Protein AF-A0A4D6X5J0-F1 (afdb_monomer)

Organism: Pseudomonas putida (NCBI:txid303)

Radius of gyration: 21.25 Å; Cα contacts (8 Å, |Δi|>4): 198; chains: 1; bounding box: 34×84×31 Å

Solvent-accessible surface area (backbone atoms only — not comparable to full-atom values): 6506 Å² total; per-residue (Å²): 141,86,83,86,89,81,90,76,89,78,90,64,80,75,78,66,84,64,75,58,52,40,70,65,69,78,43,74,50,77,43,80,46,73,48,82,45,72,58,97,87,40,82,43,79,42,50,22,32,36,37,41,36,32,37,94,92,44,51,29,37,32,70,42,68,78,48,76,93,72,59,72,89,49,53,39,60,29,94,36,48,49,88,41,91,76,33,32,35,25,33,28,50,76,66,98,50,68,49,59,29,33,64,62,128

Mean predicted aligned error: 11.48 Å

Sequence (105 aa):
MRYLAGFTLAALISNGAFAATCPDVEEITQKAGTVHETEGGTDIILEGYHYEAKNADGEWTGFTPDAEEVDLAAFKPAKSSPDATPPICRYEDGGDGGISLSLKP

Nearest PDB structures (foldseek):
  7zw0-assembly1_sj  TM=4.959E-01  e=4.506E+00  Saccharomyces cerevisiae W303
  2z13-assembly1_A  TM=2.775E-01  e=8.096E+00  Homo sapiens
  8i7r-assembly1_G6  TM=3.395E-01  e=8.539E+00  Mus musculus

pLDDT: mean 75.87, std 16.66, range [37.69, 93.69]

Secondary structure (DSSP, 8-state):
--------------------PPPPPSEEEEEEEEEEEEETTEEEEEEEEEEEEEETTEEEEEEEETPPP--GGG-EE-S-BTTSSS-EEEEE-SSS-EEEEEE--

Foldseek 3Di:
DDDDDDDDDDPPPVPVPPAPFPADFPDKDKDWDWDWDQDPNDIDIFTFIKMWTQDPVGIKIFTDGPYDDADPVQWDTDRAQQVDVQGWTWIDRNDPDITIITHDD

Structure (mmCIF, N/CA/C/O backbone):
data_AF-A0A4D6X5J0-F1
#
_entry.id   AF-A0A4D6X5J0-F1
#
loop_
_atom_site.group_PDB
_atom_site.id
_atom_site.type_symbol
_atom_site.label_atom_id
_atom_site.label_alt_id
_atom_site.label_comp_id
_atom_site.label_asym_id
_atom_site.label_entity_id
_atom_site.label_seq_id
_atom_site.pdbx_PDB_ins_code
_atom_site.Cartn_x
_atom_site.Cartn_y
_atom_site.Cartn_z
_atom_site.occupancy
_atom_site.B_iso_or_equiv
_atom_site.auth_seq_id
_atom_site.auth_comp_id
_atom_site.auth_asym_id
_atom_site.auth_atom_id
_atom_site.pdbx_PDB_model_num
ATOM 1 N N . MET A 1 1 ? 21.228 -64.443 12.526 1.00 43.50 1 MET A N 1
ATOM 2 C CA . MET A 1 1 ? 21.773 -63.940 11.245 1.00 43.50 1 MET A CA 1
ATOM 3 C C . MET A 1 1 ? 20.631 -63.719 10.273 1.00 43.50 1 MET A C 1
ATOM 5 O O . MET A 1 1 ? 19.751 -64.571 10.253 1.00 43.50 1 MET A O 1
ATOM 9 N N . ARG A 1 2 ? 20.755 -62.661 9.454 1.00 41.66 2 ARG A N 1
ATOM 10 C CA . ARG A 1 2 ? 20.069 -62.345 8.181 1.00 41.66 2 ARG A CA 1
ATOM 11 C C . ARG A 1 2 ? 19.335 -60.990 8.172 1.00 41.66 2 ARG A C 1
ATOM 13 O O . ARG A 1 2 ? 18.172 -60.907 8.525 1.00 41.66 2 ARG A O 1
ATOM 20 N N . TYR A 1 3 ? 20.120 -60.007 7.713 1.00 41.16 3 TYR A N 1
ATOM 21 C CA . TYR A 1 3 ? 19.834 -58.874 6.814 1.00 41.16 3 TYR A CA 1
ATOM 22 C C . TYR A 1 3 ? 18.871 -57.767 7.287 1.00 41.16 3 TYR A C 1
ATOM 24 O O . TYR A 1 3 ? 17.726 -58.036 7.604 1.00 41.16 3 TYR A O 1
ATOM 32 N N . LEU A 1 4 ? 19.343 -56.536 7.528 1.00 48.25 4 LEU A N 1
ATOM 33 C CA . LEU A 1 4 ? 19.838 -55.476 6.614 1.00 48.25 4 LEU A CA 1
ATOM 34 C C . LEU A 1 4 ? 18.719 -54.598 6.029 1.00 48.25 4 LEU A C 1
ATOM 36 O O . LEU A 1 4 ? 17.831 -55.091 5.348 1.00 48.25 4 LEU A O 1
ATOM 40 N N . ALA A 1 5 ? 18.956 -53.292 6.190 1.00 46.97 5 ALA A N 1
ATOM 41 C CA . ALA A 1 5 ? 18.540 -52.173 5.346 1.00 46.97 5 ALA A CA 1
ATOM 42 C C . ALA A 1 5 ? 17.125 -51.600 5.535 1.00 46.97 5 ALA A C 1
ATOM 44 O O . ALA A 1 5 ? 16.118 -52.266 5.340 1.00 46.97 5 ALA A O 1
ATOM 45 N N . GLY A 1 6 ? 17.089 -50.29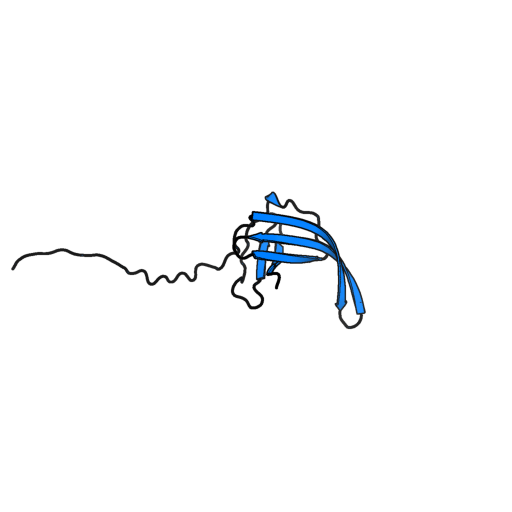7 5.829 1.00 47.34 6 GLY A N 1
ATOM 46 C CA . GLY A 1 6 ? 15.877 -49.488 5.761 1.00 47.34 6 GLY A CA 1
ATOM 47 C C . GLY A 1 6 ? 15.991 -48.122 6.434 1.00 47.34 6 GLY A C 1
ATOM 48 O O . GLY A 1 6 ? 15.184 -47.806 7.297 1.00 47.34 6 GLY A O 1
ATOM 49 N N . PHE A 1 7 ? 17.005 -47.326 6.081 1.00 55.62 7 PHE A N 1
ATOM 50 C CA . PHE A 1 7 ? 16.991 -45.877 6.320 1.00 55.62 7 PHE A CA 1
ATOM 51 C C . PHE A 1 7 ? 15.835 -45.248 5.529 1.00 55.62 7 PHE A C 1
ATOM 53 O O . PHE A 1 7 ? 15.828 -45.402 4.316 1.00 55.62 7 PHE A O 1
ATOM 60 N N . THR A 1 8 ? 14.959 -44.488 6.187 1.00 53.19 8 THR A N 1
ATOM 61 C CA . THR A 1 8 ? 14.282 -43.279 5.660 1.00 53.19 8 THR A CA 1
ATOM 62 C C . THR A 1 8 ? 13.658 -42.581 6.871 1.00 53.19 8 THR A C 1
ATOM 64 O O . THR A 1 8 ? 12.695 -43.069 7.447 1.00 53.19 8 THR A O 1
ATOM 67 N N . LEU A 1 9 ? 14.325 -41.601 7.479 1.00 48.53 9 LEU A N 1
ATOM 68 C CA . LEU A 1 9 ? 14.281 -40.193 7.079 1.00 48.53 9 LEU A CA 1
ATOM 69 C C . LEU A 1 9 ? 12.846 -39.693 6.842 1.00 48.53 9 LEU A C 1
ATOM 71 O O . LEU A 1 9 ? 12.349 -39.697 5.724 1.00 48.53 9 LEU A O 1
ATOM 75 N N . ALA A 1 10 ? 12.226 -39.201 7.909 1.00 45.56 10 ALA A N 1
ATOM 76 C CA . ALA A 1 10 ? 11.268 -38.105 7.828 1.00 45.56 10 ALA A CA 1
ATOM 77 C C . ALA A 1 10 ? 11.489 -37.187 9.037 1.00 45.56 10 ALA A C 1
ATOM 79 O O . ALA A 1 10 ? 10.603 -36.928 9.843 1.00 45.56 10 ALA A O 1
ATOM 80 N N . ALA A 1 11 ? 12.729 -36.706 9.167 1.00 49.75 11 ALA A N 1
ATOM 81 C CA . ALA A 1 11 ? 12.988 -35.448 9.844 1.00 49.75 11 ALA A CA 1
ATOM 82 C C . ALA A 1 11 ? 12.466 -34.327 8.937 1.00 49.75 11 ALA A C 1
ATOM 84 O O . ALA A 1 11 ? 13.220 -33.695 8.210 1.00 49.75 11 ALA A O 1
ATOM 85 N N . LEU A 1 12 ? 11.155 -34.126 8.950 1.00 42.69 12 LEU A N 1
ATOM 86 C CA . LEU A 1 12 ? 10.544 -32.856 8.596 1.00 42.69 12 LEU A CA 1
ATOM 87 C C . LEU A 1 12 ? 9.592 -32.527 9.737 1.00 42.69 12 LEU A C 1
ATOM 89 O O . LEU A 1 12 ? 8.375 -32.504 9.598 1.00 42.69 12 LEU A O 1
ATOM 93 N N . ILE A 1 13 ? 10.195 -32.247 10.897 1.00 48.19 13 ILE A N 1
ATOM 94 C CA . ILE A 1 13 ? 9.702 -31.134 11.697 1.00 48.19 13 ILE A CA 1
ATOM 95 C C . ILE A 1 13 ? 9.780 -29.970 10.717 1.00 48.19 13 ILE A C 1
ATOM 97 O O . ILE A 1 13 ? 10.860 -29.435 10.464 1.00 48.19 13 ILE A O 1
ATOM 101 N N . SER A 1 14 ? 8.663 -29.683 10.055 1.00 42.38 14 SER A N 1
ATOM 102 C CA . SER A 1 14 ? 8.470 -28.455 9.317 1.00 42.38 14 SER A CA 1
ATOM 103 C C . SER A 1 14 ? 8.516 -27.343 10.356 1.00 42.38 14 SER A C 1
ATOM 105 O O . SER A 1 14 ? 7.496 -26.800 10.767 1.00 42.38 14 SER A O 1
ATOM 107 N N . ASN A 1 15 ? 9.732 -26.993 10.771 1.00 40.59 15 ASN A N 1
ATOM 108 C CA . ASN A 1 15 ? 10.093 -25.661 11.215 1.00 40.59 15 ASN A CA 1
ATOM 109 C C . ASN A 1 15 ? 9.971 -24.738 9.999 1.00 40.59 15 ASN A C 1
ATOM 111 O O . ASN A 1 15 ? 10.929 -24.108 9.569 1.00 40.59 15 ASN A O 1
ATOM 115 N N . GLY A 1 16 ? 8.771 -24.696 9.425 1.00 37.69 16 GLY A N 1
ATOM 116 C CA . GLY A 1 16 ? 8.357 -23.735 8.434 1.00 37.69 16 GLY A CA 1
ATOM 117 C C . GLY A 1 16 ? 7.896 -22.465 9.123 1.00 37.69 16 GLY A C 1
ATOM 118 O O . GLY A 1 16 ? 6.883 -21.907 8.743 1.00 37.69 16 GLY A O 1
ATOM 119 N N . ALA A 1 17 ? 8.656 -21.994 10.112 1.00 44.94 17 ALA A N 1
ATOM 120 C CA . ALA A 1 17 ? 8.764 -20.565 10.354 1.00 44.94 17 ALA A CA 1
ATOM 121 C C . ALA A 1 17 ? 9.653 -19.984 9.237 1.00 44.94 17 ALA A C 1
ATOM 123 O O . ALA A 1 17 ? 10.731 -19.450 9.486 1.00 44.94 17 ALA A O 1
ATOM 124 N N . PHE A 1 18 ? 9.248 -20.186 7.981 1.00 41.62 18 PHE A N 1
ATOM 125 C CA . PHE A 1 18 ? 9.796 -19.454 6.855 1.00 41.62 18 PHE A CA 1
ATOM 126 C C . PHE A 1 18 ? 8.953 -18.196 6.768 1.00 41.62 18 PHE A C 1
ATOM 128 O O . PHE A 1 18 ? 7.754 -18.281 6.539 1.00 41.62 18 PHE A O 1
ATOM 135 N N . ALA A 1 19 ? 9.610 -17.086 7.106 1.00 41.56 19 ALA A N 1
ATOM 136 C CA . ALA A 1 19 ? 9.188 -15.701 6.973 1.00 41.56 19 ALA A CA 1
ATOM 137 C C . ALA A 1 19 ? 7.848 -15.535 6.257 1.00 41.56 19 ALA A C 1
ATOM 139 O O . ALA A 1 19 ? 7.757 -15.812 5.065 1.00 41.56 19 ALA A O 1
ATOM 140 N N . ALA A 1 20 ? 6.839 -15.055 6.977 1.00 53.03 20 ALA A N 1
ATOM 141 C CA . ALA A 1 20 ? 5.595 -14.620 6.377 1.00 53.03 20 ALA A CA 1
ATOM 142 C C . ALA A 1 20 ? 5.887 -13.346 5.551 1.00 53.03 20 ALA A C 1
ATOM 144 O O . ALA A 1 20 ? 5.770 -12.205 5.996 1.00 53.03 20 ALA A O 1
ATOM 145 N N . THR A 1 21 ? 6.458 -13.562 4.371 1.00 63.81 21 THR A N 1
ATOM 146 C CA . THR A 1 21 ? 6.632 -12.580 3.311 1.00 63.81 21 THR A CA 1
ATOM 147 C C . THR A 1 21 ? 5.272 -12.380 2.676 1.00 63.81 21 THR A C 1
ATOM 149 O O . THR A 1 21 ? 4.562 -13.359 2.448 1.00 63.81 21 THR A O 1
ATOM 152 N N . CYS A 1 22 ? 4.904 -11.134 2.405 1.00 72.94 22 CYS A N 1
ATOM 153 C CA . CYS A 1 22 ? 3.671 -10.846 1.685 1.00 72.94 22 CYS A CA 1
ATOM 154 C C . CYS A 1 22 ? 3.581 -11.643 0.389 1.00 72.94 22 CYS A C 1
ATOM 156 O O . CYS A 1 22 ? 4.614 -11.834 -0.263 1.00 72.94 22 CYS A O 1
ATOM 158 N N . PRO A 1 23 ? 2.378 -12.094 0.003 1.00 75.75 23 PRO A N 1
ATOM 159 C CA . PRO A 1 23 ? 2.207 -12.648 -1.323 1.00 75.75 23 PRO A CA 1
ATOM 160 C C . P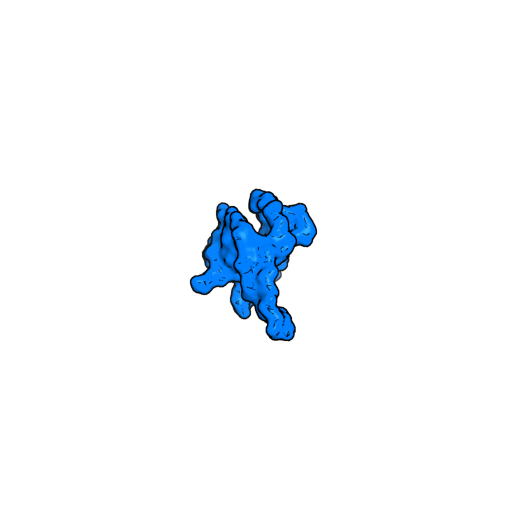RO A 1 23 ? 2.531 -11.577 -2.363 1.00 75.75 23 PRO A C 1
ATOM 162 O O . PRO A 1 23 ? 2.344 -10.381 -2.119 1.00 75.75 23 PRO A O 1
ATOM 165 N N . ASP A 1 24 ? 2.997 -12.017 -3.529 1.00 81.38 24 ASP A N 1
ATOM 166 C CA . ASP A 1 24 ? 3.117 -11.137 -4.684 1.00 81.38 24 ASP A CA 1
ATOM 167 C C . ASP A 1 24 ? 1.761 -10.487 -4.988 1.00 81.38 24 ASP A C 1
ATOM 169 O O . ASP A 1 24 ? 0.698 -11.102 -4.834 1.00 81.38 24 ASP A O 1
ATOM 173 N N . VAL A 1 25 ? 1.799 -9.226 -5.409 1.00 82.00 25 VAL A N 1
ATOM 174 C CA . VAL A 1 25 ? 0.597 -8.520 -5.849 1.00 82.00 25 VAL A CA 1
ATOM 175 C C . VAL A 1 25 ? 0.172 -9.048 -7.216 1.00 82.00 25 VAL A C 1
ATOM 177 O O . VAL A 1 25 ? 0.981 -9.159 -8.135 1.00 82.00 25 VAL A O 1
ATOM 180 N N . GLU A 1 26 ? -1.107 -9.379 -7.356 1.00 86.44 26 GLU A N 1
ATOM 181 C CA . GLU A 1 26 ? -1.718 -9.680 -8.655 1.00 86.44 26 GLU A CA 1
ATOM 182 C C . GLU A 1 26 ? -2.016 -8.383 -9.413 1.00 86.44 26 GLU A C 1
ATOM 184 O O . GLU A 1 26 ? -1.857 -8.299 -10.629 1.00 86.44 26 GLU A O 1
ATOM 189 N N . GLU A 1 27 ? -2.441 -7.366 -8.666 1.00 87.50 27 GLU A N 1
ATOM 190 C CA . GLU A 1 27 ? -2.771 -6.038 -9.155 1.00 87.50 27 GLU A CA 1
ATOM 191 C C . GLU A 1 27 ? -2.422 -5.021 -8.072 1.00 87.50 27 GLU A C 1
ATOM 193 O O . GLU A 1 27 ? -2.637 -5.263 -6.881 1.00 87.50 27 GLU A O 1
ATOM 198 N N . ILE A 1 28 ? -1.892 -3.876 -8.482 1.00 88.50 28 ILE A N 1
ATOM 199 C CA . ILE A 1 28 ? -1.681 -2.738 -7.601 1.00 88.50 28 ILE A CA 1
ATOM 200 C C . ILE A 1 28 ? -1.988 -1.452 -8.359 1.00 88.50 28 ILE A C 1
ATOM 202 O O . ILE A 1 28 ? -1.700 -1.324 -9.550 1.00 88.50 28 ILE A O 1
ATOM 206 N N . THR A 1 29 ? -2.591 -0.500 -7.661 1.00 91.69 29 THR A N 1
ATOM 207 C CA . THR A 1 29 ? -2.872 0.840 -8.162 1.00 91.69 29 THR A CA 1
ATOM 208 C C . THR A 1 29 ? -2.381 1.874 -7.162 1.00 91.69 29 THR A C 1
ATOM 210 O O . THR A 1 29 ? -2.329 1.618 -5.956 1.00 91.69 29 THR A O 1
ATOM 213 N N . GLN A 1 30 ? -2.034 3.051 -7.675 1.00 91.56 30 GLN A N 1
ATOM 214 C CA . GLN A 1 30 ? -1.703 4.217 -6.869 1.00 91.56 30 GLN A CA 1
ATOM 215 C C . GLN A 1 30 ? -2.558 5.403 -7.296 1.00 91.56 30 GLN A C 1
ATOM 217 O O . GLN A 1 30 ? -2.895 5.560 -8.474 1.00 91.56 30 GLN A O 1
ATOM 222 N N . LYS A 1 31 ? -2.902 6.257 -6.338 1.00 93.69 31 LYS A N 1
ATOM 223 C CA . LYS A 1 31 ? -3.658 7.478 -6.592 1.00 93.69 31 LYS A CA 1
ATOM 224 C C . LYS A 1 31 ? -3.221 8.574 -5.635 1.00 93.69 31 LYS A C 1
ATOM 226 O O . LYS A 1 31 ? -3.269 8.380 -4.423 1.00 93.69 31 LYS A O 1
ATOM 231 N N . ALA A 1 32 ? -2.861 9.732 -6.182 1.00 93.69 32 ALA A N 1
ATOM 232 C CA . ALA A 1 32 ? -2.577 10.912 -5.376 1.00 93.69 32 ALA A CA 1
ATOM 233 C C . ALA A 1 32 ? -3.793 11.273 -4.507 1.00 93.69 32 ALA A C 1
ATOM 235 O O . ALA A 1 32 ? -4.942 11.239 -4.969 1.00 93.69 32 ALA A O 1
ATOM 236 N N . GLY A 1 33 ? -3.544 11.618 -3.250 1.00 92.19 33 GLY A N 1
ATOM 237 C CA . GLY A 1 33 ? -4.587 11.993 -2.308 1.00 92.19 33 GLY A CA 1
ATOM 238 C C . GLY A 1 33 ? -4.037 12.686 -1.075 1.00 92.19 33 GLY A C 1
ATOM 239 O O . GLY A 1 33 ? -2.829 12.876 -0.929 1.00 92.19 33 GLY A O 1
ATOM 240 N N . THR A 1 34 ? -4.956 13.083 -0.204 1.00 93.06 34 THR A N 1
ATOM 241 C CA . THR A 1 34 ? -4.634 13.750 1.049 1.00 93.06 34 THR A CA 1
ATOM 242 C C . THR A 1 34 ? -5.355 13.081 2.207 1.00 93.06 34 THR A C 1
ATOM 244 O O . THR A 1 34 ? -6.502 12.643 2.074 1.00 93.06 34 THR A O 1
ATOM 247 N N . VAL A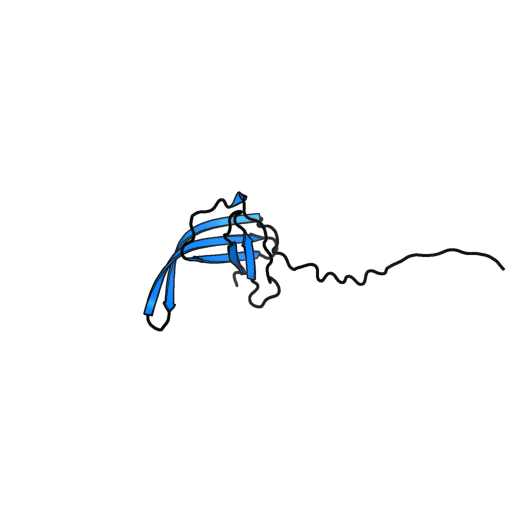 1 35 ? -4.689 13.016 3.355 1.00 91.44 35 VAL A N 1
ATOM 248 C CA . VAL A 1 35 ? -5.285 12.556 4.612 1.00 91.44 35 VAL A CA 1
ATOM 249 C C . VAL A 1 35 ? -5.173 13.648 5.663 1.00 91.44 35 VAL A C 1
ATOM 251 O O . VAL A 1 35 ? -4.215 14.419 5.693 1.00 91.44 35 VAL A O 1
ATOM 254 N N . HIS A 1 36 ? -6.191 13.729 6.511 1.00 91.06 36 HIS A N 1
ATOM 255 C CA . HIS A 1 36 ? -6.203 14.625 7.657 1.00 91.06 36 HIS A CA 1
ATOM 256 C C . HIS A 1 36 ? -5.737 13.839 8.877 1.00 91.06 36 HIS A C 1
ATOM 258 O O . HIS A 1 36 ? -6.389 12.867 9.262 1.00 91.06 36 HIS A O 1
ATOM 264 N N . GLU A 1 37 ? -4.640 14.271 9.486 1.00 87.50 37 GLU A N 1
ATOM 265 C CA . GLU A 1 37 ? -4.155 13.723 10.750 1.00 87.50 37 GLU A CA 1
ATOM 266 C C . GLU A 1 37 ? -4.109 14.814 11.815 1.00 87.50 37 GLU A C 1
ATOM 268 O O . GLU A 1 37 ? -3.970 15.998 11.514 1.00 87.50 37 GLU A O 1
ATOM 273 N N . THR A 1 38 ? -4.232 14.418 13.079 1.00 89.69 38 THR A N 1
ATOM 274 C CA . THR A 1 38 ? -4.070 15.334 14.207 1.00 89.69 38 THR A CA 1
ATOM 275 C C . THR A 1 38 ? -2.771 14.991 14.924 1.00 89.69 38 THR A C 1
ATOM 277 O O . THR A 1 38 ? -2.690 13.9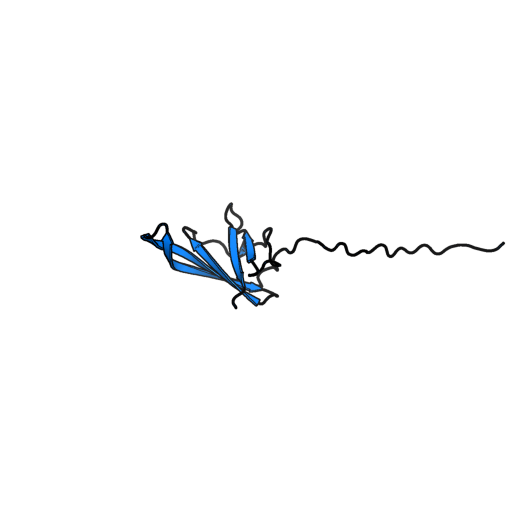86 15.631 1.00 89.69 38 THR A O 1
ATOM 280 N N . GLU A 1 39 ? -1.765 15.851 14.793 1.00 82.75 39 GLU A N 1
ATOM 281 C CA . GLU A 1 39 ? -0.473 15.699 15.460 1.00 82.75 39 GLU A CA 1
ATOM 282 C C . GLU A 1 39 ? -0.331 16.759 16.558 1.00 82.75 39 GLU A C 1
ATOM 284 O O . GLU A 1 39 ? -0.458 17.962 16.326 1.00 82.75 39 GLU A O 1
ATOM 289 N N . GLY A 1 40 ? -0.135 16.322 17.807 1.00 83.06 40 GLY A N 1
ATOM 290 C CA . GLY A 1 40 ? 0.034 17.242 18.940 1.00 83.06 40 GLY A CA 1
ATOM 291 C C . GLY A 1 40 ? -1.162 18.173 19.200 1.00 83.06 40 GLY A C 1
ATOM 292 O O . GLY A 1 40 ? -0.990 19.229 19.805 1.00 83.06 40 GLY A O 1
ATOM 293 N N . GLY A 1 41 ? -2.365 17.805 18.744 1.00 86.75 41 GLY A N 1
ATOM 294 C CA . GLY A 1 41 ? -3.574 18.633 18.843 1.00 86.75 41 GLY A CA 1
ATOM 295 C C . GLY A 1 41 ? -3.727 19.676 17.730 1.00 86.75 41 GLY A C 1
ATOM 296 O O . GLY A 1 41 ? -4.618 20.518 17.823 1.00 86.75 41 GLY A O 1
ATOM 297 N N . THR A 1 42 ? -2.880 19.627 16.700 1.00 87.19 42 THR A N 1
ATOM 298 C CA . THR A 1 42 ? -3.004 20.436 15.483 1.00 87.19 42 THR A CA 1
ATOM 299 C C . THR A 1 42 ? -3.415 19.539 14.324 1.00 87.19 42 THR A C 1
ATOM 301 O O . THR A 1 42 ? -2.818 18.483 14.128 1.00 87.19 42 THR A O 1
ATOM 304 N N . ASP A 1 43 ? -4.413 19.965 13.554 1.00 91.25 43 ASP A N 1
ATOM 305 C CA . ASP A 1 43 ? -4.795 19.267 12.329 1.00 91.25 43 ASP A CA 1
ATOM 306 C C . ASP A 1 43 ? -3.796 19.598 11.218 1.00 91.25 43 ASP A C 1
ATOM 308 O O . ASP A 1 43 ? -3.593 20.764 10.867 1.00 91.25 43 ASP A O 1
ATOM 312 N N . ILE A 1 44 ? -3.179 18.560 10.670 1.00 91.62 44 ILE A N 1
ATOM 313 C CA . ILE A 1 44 ? -2.267 18.622 9.535 1.00 91.62 44 ILE A CA 1
ATOM 314 C C . ILE A 1 44 ? -2.889 17.888 8.346 1.00 91.62 44 ILE A C 1
ATOM 316 O O . ILE A 1 44 ? -3.629 16.915 8.499 1.00 91.62 44 ILE A O 1
ATOM 320 N N . ILE A 1 45 ? -2.611 18.391 7.146 1.00 91.69 45 ILE A N 1
ATOM 321 C CA . ILE A 1 45 ? -2.997 17.745 5.892 1.00 91.69 45 ILE A CA 1
ATOM 322 C C . ILE A 1 45 ? -1.728 17.140 5.316 1.00 91.69 45 ILE A C 1
ATOM 324 O O . ILE A 1 45 ? -0.790 17.873 5.007 1.00 91.69 45 ILE A O 1
ATOM 328 N N . LEU A 1 46 ? -1.709 15.818 5.193 1.00 92.00 46 LEU A N 1
ATOM 329 C CA . LEU A 1 46 ? -0.623 15.092 4.554 1.00 92.00 46 LEU A CA 1
ATOM 330 C C . LEU A 1 46 ? -1.001 14.833 3.099 1.00 92.00 46 LEU A C 1
ATOM 332 O O . LEU A 1 46 ? -2.070 14.282 2.830 1.00 92.00 46 LEU A O 1
ATOM 336 N N . GLU A 1 47 ? -0.135 15.228 2.172 1.00 92.88 47 GLU A N 1
ATOM 337 C CA . GLU A 1 47 ? -0.253 14.897 0.750 1.00 92.88 47 GLU A CA 1
ATOM 338 C C . GLU A 1 47 ? 0.598 13.661 0.446 1.00 92.88 47 GLU A C 1
ATOM 340 O O . GLU A 1 47 ? 1.625 13.434 1.079 1.00 92.88 47 GLU A O 1
ATOM 345 N N . GLY A 1 48 ? 0.164 12.824 -0.490 1.00 91.88 48 GLY A N 1
ATOM 346 C CA . GLY A 1 48 ? 0.889 11.604 -0.832 1.00 91.88 48 GLY A CA 1
ATOM 347 C C . GLY A 1 48 ? 0.091 10.706 -1.763 1.00 91.88 48 GLY A C 1
ATOM 348 O O . GLY A 1 48 ? -0.750 11.177 -2.534 1.00 91.88 48 GLY A O 1
ATOM 349 N N . TYR A 1 49 ? 0.328 9.399 -1.671 1.00 91.88 49 TYR A N 1
ATOM 350 C CA . TYR A 1 49 ? -0.339 8.406 -2.512 1.00 91.88 49 TYR A CA 1
ATOM 351 C C . TYR A 1 49 ? -1.076 7.363 -1.679 1.00 91.88 49 TYR A C 1
ATOM 353 O O . TYR A 1 49 ? -0.531 6.772 -0.746 1.00 91.88 49 TYR A O 1
ATOM 361 N N . HIS A 1 50 ? -2.325 7.116 -2.067 1.00 92.06 50 HIS A N 1
ATOM 362 C CA . HIS A 1 50 ? -3.065 5.929 -1.672 1.00 92.06 50 HIS A CA 1
ATOM 363 C C . HIS A 1 50 ? -2.692 4.776 -2.584 1.00 92.06 50 HIS A C 1
ATOM 365 O O . HIS A 1 50 ? -2.686 4.924 -3.807 1.00 92.06 50 HIS A O 1
ATOM 371 N N . TYR A 1 51 ? -2.464 3.626 -1.974 1.00 90.44 51 TYR A N 1
ATOM 372 C CA . TYR A 1 51 ? -2.190 2.380 -2.658 1.00 90.44 51 TYR A CA 1
ATOM 373 C C . TYR A 1 51 ? -3.330 1.407 -2.393 1.00 90.44 51 TYR A C 1
ATOM 375 O O . TYR A 1 51 ? -3.794 1.266 -1.256 1.00 90.44 51 TYR A O 1
ATOM 383 N N . GLU A 1 52 ? -3.764 0.723 -3.443 1.00 91.12 52 GLU A N 1
ATOM 384 C CA . GLU A 1 52 ? -4.655 -0.426 -3.342 1.00 91.12 52 GLU A CA 1
ATOM 385 C C . GLU A 1 52 ? -4.014 -1.595 -4.070 1.00 91.12 52 GLU A C 1
ATOM 387 O O . GLU A 1 52 ? -3.670 -1.475 -5.244 1.00 91.12 52 GLU A O 1
ATOM 392 N N . ALA A 1 53 ? -3.846 -2.712 -3.372 1.00 89.44 53 ALA A N 1
ATOM 393 C CA . ALA A 1 53 ? -3.278 -3.922 -3.940 1.00 89.44 53 ALA A CA 1
ATOM 394 C C . ALA A 1 53 ? -4.208 -5.106 -3.717 1.00 89.44 53 ALA A C 1
ATOM 396 O O . ALA A 1 53 ? -4.902 -5.188 -2.705 1.00 89.44 53 ALA A O 1
ATOM 397 N N . LYS A 1 54 ? -4.183 -6.051 -4.647 1.00 88.81 54 LYS A N 1
ATOM 398 C CA . LYS A 1 54 ? -4.879 -7.323 -4.530 1.00 88.81 54 LYS A CA 1
ATOM 399 C C . LYS A 1 54 ? -3.873 -8.457 -4.599 1.00 88.81 54 LYS A C 1
ATOM 401 O O . LYS A 1 54 ? -2.992 -8.460 -5.456 1.00 88.81 54 LYS A O 1
ATOM 40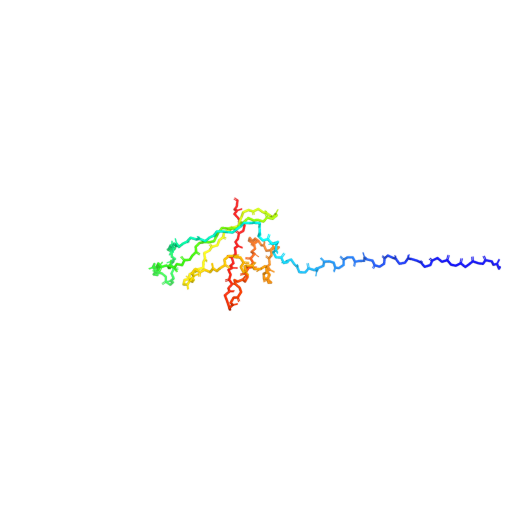6 N N . ASN A 1 55 ? -4.005 -9.411 -3.691 1.00 84.81 55 ASN A N 1
ATOM 407 C CA . ASN A 1 55 ? -3.192 -10.619 -3.659 1.00 84.81 55 ASN A CA 1
ATOM 408 C C . ASN A 1 55 ? -4.035 -11.816 -3.180 1.00 84.81 55 ASN A C 1
ATOM 410 O O . ASN A 1 55 ? -5.249 -11.697 -2.990 1.00 84.81 55 ASN A O 1
ATOM 414 N N . ALA A 1 56 ? -3.386 -12.964 -2.965 1.00 83.00 56 ALA A N 1
ATOM 415 C CA . ALA A 1 56 ? -4.040 -14.202 -2.536 1.00 83.00 56 ALA A CA 1
ATOM 416 C C . ALA A 1 56 ? -4.817 -14.088 -1.205 1.00 83.00 56 ALA A C 1
ATOM 418 O O . ALA A 1 56 ? -5.754 -14.856 -0.987 1.00 83.00 56 ALA A O 1
ATOM 419 N N . ASP A 1 57 ? -4.452 -13.135 -0.342 1.00 81.38 57 ASP A N 1
ATOM 420 C CA . ASP A 1 57 ? -5.079 -12.930 0.969 1.00 81.38 57 ASP A CA 1
ATOM 421 C C . ASP A 1 57 ? -6.280 -11.972 0.910 1.00 81.38 57 ASP A C 1
ATOM 423 O O . ASP A 1 57 ? -7.094 -11.945 1.834 1.00 81.38 57 ASP A O 1
ATOM 427 N N . GLY A 1 58 ? -6.419 -11.197 -0.172 1.00 86.75 58 GLY A N 1
ATOM 428 C CA . GLY A 1 58 ? -7.536 -10.279 -0.381 1.00 86.75 58 GLY A CA 1
ATOM 429 C C . GLY A 1 58 ? -7.122 -8.914 -0.924 1.00 86.75 58 GLY A C 1
ATOM 430 O O . GLY A 1 58 ? -6.138 -8.776 -1.654 1.00 86.75 58 GLY A O 1
ATOM 431 N N . GLU A 1 59 ? -7.918 -7.899 -0.588 1.00 91.00 59 GLU A N 1
ATOM 432 C CA . GLU A 1 59 ? -7.666 -6.504 -0.952 1.00 91.00 59 GLU A CA 1
ATOM 433 C C . GLU A 1 59 ? -6.970 -5.764 0.191 1.00 91.00 59 GLU A C 1
ATOM 435 O O . GLU A 1 59 ? -7.393 -5.812 1.345 1.00 91.00 59 GLU A O 1
ATOM 440 N N . TRP A 1 60 ? -5.917 -5.033 -0.145 1.00 89.75 60 TRP A N 1
ATOM 441 C CA . TRP A 1 60 ? -5.044 -4.329 0.780 1.00 89.75 60 TRP A CA 1
ATOM 442 C C . TRP A 1 60 ? -5.003 -2.850 0.434 1.00 89.75 60 TRP A C 1
ATOM 444 O O . TRP A 1 60 ? -5.074 -2.472 -0.735 1.00 89.75 60 TRP A O 1
ATOM 454 N N . THR A 1 61 ? -4.867 -1.999 1.446 1.00 91.62 61 THR A N 1
ATOM 455 C CA . THR A 1 61 ? -4.781 -0.553 1.251 1.00 91.62 61 THR A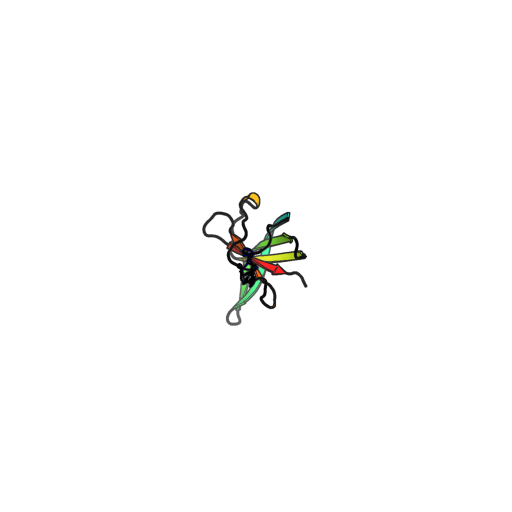 CA 1
ATOM 456 C C . THR A 1 61 ? -3.808 0.109 2.214 1.00 91.62 61 THR A C 1
ATOM 458 O O . THR A 1 61 ? -3.582 -0.371 3.324 1.00 91.62 61 THR A O 1
ATOM 461 N N . GLY A 1 62 ? -3.219 1.217 1.782 1.00 89.81 62 GLY A N 1
ATOM 462 C CA . GLY A 1 62 ? -2.323 2.031 2.587 1.00 89.81 62 GLY A CA 1
ATOM 463 C C . GLY A 1 62 ? -2.203 3.437 2.021 1.00 89.81 62 GLY A C 1
ATOM 464 O O . GLY A 1 62 ? -2.601 3.705 0.886 1.00 89.81 62 GLY A O 1
ATOM 465 N N . PHE A 1 63 ? -1.659 4.337 2.829 1.00 90.81 63 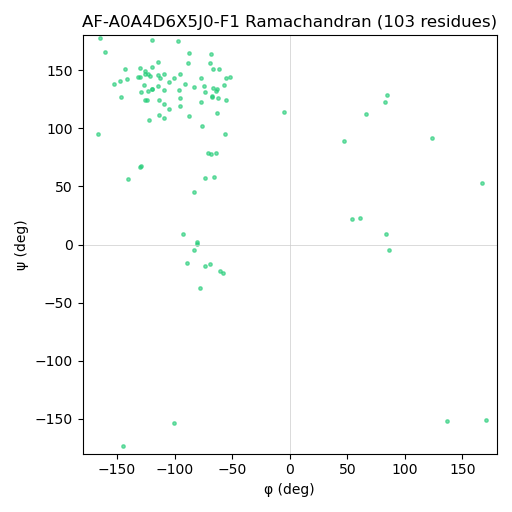PHE A N 1
ATOM 466 C CA . PHE A 1 63 ? -1.310 5.689 2.422 1.00 90.81 63 PHE A CA 1
ATOM 467 C C . PHE A 1 63 ? 0.133 5.956 2.829 1.00 90.81 63 PHE A C 1
ATOM 469 O O . PHE A 1 63 ? 0.503 5.694 3.975 1.00 90.81 63 PHE A O 1
ATOM 476 N N . THR A 1 64 ? 0.925 6.474 1.896 1.00 88.75 64 THR A N 1
ATOM 477 C CA . THR A 1 64 ? 2.287 6.925 2.180 1.00 88.75 64 THR A CA 1
ATOM 478 C C . THR A 1 64 ? 2.333 8.443 2.004 1.00 88.75 64 THR A C 1
ATOM 480 O O . THR A 1 64 ? 2.177 8.908 0.867 1.00 88.75 64 THR A O 1
ATOM 483 N N . PRO A 1 65 ? 2.505 9.217 3.094 1.00 88.38 65 PRO A N 1
ATOM 484 C CA . PRO A 1 65 ? 2.686 10.663 3.011 1.00 88.38 65 PRO A CA 1
ATOM 485 C C . PRO A 1 65 ? 4.009 10.997 2.324 1.00 88.38 65 PRO A C 1
ATOM 487 O O . PRO A 1 65 ? 4.957 10.216 2.398 1.00 88.38 65 PRO A O 1
ATOM 490 N N . ASP A 1 66 ? 4.058 12.147 1.656 1.00 86.81 66 ASP A N 1
ATOM 491 C CA . ASP A 1 66 ? 5.235 12.673 0.955 1.00 86.81 66 ASP A CA 1
ATOM 492 C C . ASP A 1 66 ? 5.844 11.689 -0.068 1.00 86.81 66 ASP A C 1
ATOM 494 O O . ASP A 1 66 ? 7.016 11.792 -0.432 1.00 86.81 66 ASP A O 1
ATOM 498 N N . ALA A 1 67 ? 5.052 10.718 -0.539 1.00 85.12 67 ALA A N 1
ATOM 499 C CA . ALA A 1 67 ? 5.463 9.780 -1.573 1.00 85.12 67 ALA A CA 1
ATOM 500 C C . ALA A 1 67 ? 5.418 10.431 -2.959 1.00 85.12 67 ALA A C 1
ATOM 502 O O . ALA A 1 67 ? 4.502 11.192 -3.280 1.00 85.12 67 ALA A O 1
ATOM 503 N N . GLU A 1 68 ? 6.377 10.066 -3.803 1.00 84.75 68 GLU A N 1
ATOM 504 C CA . GLU A 1 68 ? 6.336 10.353 -5.234 1.00 84.75 68 GLU A CA 1
ATOM 505 C C . GLU A 1 68 ? 5.596 9.232 -5.981 1.00 84.75 68 GLU A C 1
ATOM 507 O O . GLU A 1 68 ? 5.364 8.149 -5.442 1.00 84.75 68 GLU A O 1
ATOM 512 N N . GLU A 1 69 ? 5.196 9.492 -7.227 1.00 84.31 69 GLU A N 1
ATOM 513 C CA . GLU A 1 69 ? 4.642 8.448 -8.094 1.00 84.31 69 GLU A CA 1
ATOM 514 C C . GLU A 1 69 ? 5.741 7.437 -8.444 1.00 84.31 69 GLU A C 1
ATOM 516 O O . GLU A 1 69 ? 6.812 7.806 -8.927 1.00 84.31 69 GLU A O 1
ATOM 521 N N . VAL A 1 70 ? 5.461 6.156 -8.205 1.00 83.94 70 VAL A N 1
ATOM 522 C CA . VAL A 1 70 ? 6.429 5.063 -8.356 1.00 83.94 70 VAL A CA 1
ATOM 523 C C . VAL A 1 70 ? 6.033 4.096 -9.468 1.00 83.94 70 VAL A C 1
ATOM 525 O O . VAL A 1 70 ? 4.864 3.993 -9.848 1.00 83.94 70 VAL A O 1
ATOM 528 N N . ASP A 1 71 ? 7.023 3.375 -10.003 1.00 83.62 71 ASP A N 1
ATOM 529 C CA . ASP A 1 71 ? 6.781 2.302 -10.968 1.00 83.62 71 ASP A CA 1
ATOM 530 C C . ASP A 1 71 ? 6.254 1.058 -10.248 1.00 83.62 71 ASP A C 1
ATOM 532 O O . ASP A 1 71 ? 6.996 0.280 -9.647 1.00 83.62 71 ASP A O 1
ATOM 536 N N . LEU A 1 72 ? 4.947 0.852 -10.353 1.00 82.94 72 LEU A N 1
ATOM 537 C CA . LEU A 1 72 ? 4.246 -0.276 -9.754 1.00 82.94 72 LEU A CA 1
ATOM 538 C C . LEU A 1 72 ? 4.738 -1.644 -10.255 1.00 82.94 72 LEU A C 1
ATOM 540 O O . LEU A 1 72 ? 4.594 -2.637 -9.546 1.00 82.94 72 LEU A O 1
ATOM 544 N N . ALA A 1 73 ? 5.351 -1.723 -11.441 1.00 80.62 73 ALA A N 1
ATOM 545 C CA . ALA A 1 73 ? 5.920 -2.973 -11.947 1.00 80.62 73 ALA A CA 1
ATOM 546 C C . ALA A 1 73 ? 7.217 -3.374 -11.221 1.00 80.62 73 ALA A C 1
ATOM 548 O O . ALA A 1 73 ? 7.628 -4.536 -11.281 1.00 80.62 73 ALA A O 1
ATOM 549 N N . ALA A 1 74 ? 7.864 -2.430 -10.530 1.00 78.31 74 ALA A N 1
ATOM 550 C CA . ALA A 1 74 ? 9.048 -2.683 -9.720 1.00 78.31 74 ALA A CA 1
ATOM 551 C C . ALA A 1 74 ? 8.712 -3.201 -8.309 1.00 78.31 74 ALA A C 1
ATOM 553 O O . ALA A 1 74 ? 9.634 -3.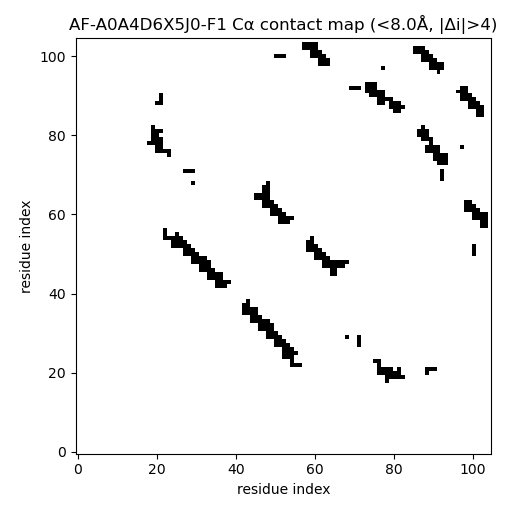574 -7.578 1.00 78.31 74 ALA A O 1
ATOM 554 N N . PHE A 1 75 ? 7.424 -3.267 -7.942 1.00 80.38 75 PHE A N 1
ATOM 555 C CA . PHE A 1 75 ? 6.997 -3.623 -6.592 1.00 80.38 75 PHE A CA 1
ATOM 556 C C . PHE A 1 75 ? 7.312 -5.072 -6.260 1.00 80.38 75 PHE A C 1
ATOM 558 O O . PHE A 1 75 ? 6.939 -5.997 -6.983 1.00 80.38 75 PHE A O 1
ATOM 565 N N . LYS A 1 76 ? 7.978 -5.271 -5.125 1.00 80.31 76 LYS A N 1
ATOM 566 C CA . LYS A 1 76 ? 8.326 -6.600 -4.624 1.00 80.31 76 LYS A CA 1
ATOM 567 C C . LYS A 1 76 ? 7.961 -6.735 -3.155 1.00 80.31 76 LYS A C 1
ATOM 569 O O . LYS A 1 76 ? 8.119 -5.770 -2.406 1.00 80.31 76 LYS A O 1
ATOM 574 N N . PRO A 1 77 ? 7.508 -7.920 -2.712 1.00 78.81 77 PRO A N 1
ATOM 575 C CA . PRO A 1 77 ? 7.315 -8.186 -1.296 1.00 78.81 77 PRO A CA 1
ATOM 576 C C . PRO A 1 77 ? 8.600 -7.927 -0.507 1.00 78.81 77 PRO A C 1
ATOM 578 O O . PRO A 1 77 ? 9.651 -8.503 -0.790 1.00 78.81 77 PRO A O 1
ATOM 581 N N . ALA A 1 78 ? 8.496 -7.074 0.505 1.00 77.88 78 ALA A N 1
ATOM 582 C CA . ALA A 1 78 ? 9.557 -6.808 1.460 1.00 77.88 78 ALA A CA 1
ATOM 583 C C . ALA A 1 78 ? 9.345 -7.639 2.729 1.00 77.88 78 ALA A C 1
ATOM 585 O O . ALA A 1 78 ? 8.331 -8.320 2.913 1.00 77.88 78 ALA A O 1
ATOM 586 N N . LYS A 1 79 ? 10.296 -7.570 3.664 1.00 69.94 79 LYS A N 1
ATOM 587 C CA . LYS A 1 79 ? 10.132 -8.223 4.966 1.00 69.94 79 LYS A CA 1
ATOM 588 C C . LYS A 1 79 ? 8.955 -7.598 5.729 1.00 69.94 79 LYS A C 1
ATOM 590 O O . LYS A 1 79 ? 9.022 -6.451 6.174 1.00 69.94 79 LYS A O 1
ATOM 595 N N . SER A 1 80 ? 7.904 -8.388 5.915 1.00 68.50 80 SER A N 1
ATOM 596 C CA . SER A 1 80 ? 6.613 -7.992 6.485 1.00 68.50 80 SER A CA 1
ATOM 597 C C . SER A 1 80 ? 6.259 -8.761 7.762 1.00 68.50 80 SER A C 1
ATOM 599 O O . SER A 1 80 ? 6.989 -9.657 8.187 1.00 68.50 80 SER A O 1
ATOM 601 N N . SER A 1 81 ? 5.129 -8.395 8.378 1.00 68.06 81 SER A N 1
ATOM 602 C CA . SER A 1 81 ? 4.527 -9.107 9.512 1.00 68.06 81 SER A CA 1
ATOM 603 C C . SER A 1 81 ? 3.032 -9.358 9.242 1.00 68.06 81 SER A C 1
ATOM 605 O O . SER A 1 81 ? 2.181 -8.782 9.923 1.00 68.06 81 SER A O 1
ATOM 607 N N . PRO A 1 82 ? 2.691 -10.193 8.247 1.00 63.47 82 PRO A N 1
ATOM 608 C CA . PRO A 1 82 ? 1.310 -10.453 7.842 1.00 63.47 82 PRO A CA 1
ATOM 609 C C . PRO A 1 82 ? 0.523 -11.245 8.896 1.00 63.47 82 PRO A C 1
ATOM 611 O O . PRO A 1 82 ? -0.695 -11.190 8.891 1.00 63.47 82 PRO A O 1
ATOM 614 N N . ASP A 1 83 ? 1.187 -11.898 9.856 1.00 67.19 83 ASP A N 1
ATOM 615 C CA . ASP A 1 83 ? 0.523 -12.548 10.998 1.00 67.19 83 ASP A CA 1
ATOM 616 C C . ASP A 1 83 ? 0.136 -11.559 12.123 1.00 67.19 83 ASP A C 1
ATOM 618 O O . ASP A 1 83 ? -0.378 -11.964 13.168 1.00 67.19 83 ASP A O 1
ATOM 622 N N . ALA A 1 84 ? 0.424 -10.260 11.963 1.00 69.12 84 ALA A N 1
ATOM 623 C CA . ALA A 1 84 ? 0.027 -9.241 12.933 1.00 69.12 84 ALA A CA 1
ATOM 624 C C . ALA A 1 84 ? -1.499 -9.042 12.953 1.00 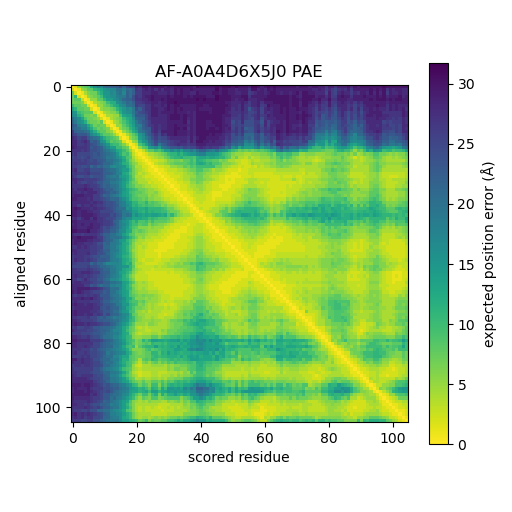69.12 84 ALA A C 1
ATOM 626 O O . ALA A 1 84 ? -2.224 -9.447 12.048 1.00 69.12 84 ALA A O 1
ATOM 627 N N . THR A 1 85 ? -2.009 -8.397 14.004 1.00 70.44 85 THR A N 1
ATOM 628 C CA . THR A 1 85 ? -3.417 -7.986 14.086 1.00 70.44 85 THR A CA 1
ATOM 629 C C . THR A 1 85 ? -3.486 -6.467 14.303 1.00 70.44 85 THR A C 1
ATOM 631 O O . THR A 1 85 ? -3.173 -6.018 15.407 1.00 70.44 85 THR A O 1
ATOM 634 N N . PRO A 1 86 ? -3.880 -5.669 13.289 1.00 68.31 86 PRO A N 1
ATOM 635 C CA . PRO A 1 86 ? -4.225 -6.090 11.927 1.00 68.31 86 PRO A CA 1
ATOM 636 C C . PRO A 1 86 ? -2.996 -6.577 11.132 1.00 68.31 86 PRO A C 1
ATOM 638 O O . PRO A 1 86 ? -1.868 -6.201 11.465 1.00 68.31 86 PRO A O 1
ATOM 641 N N . PRO A 1 87 ? -3.200 -7.415 10.102 1.00 73.12 87 PRO A N 1
ATOM 642 C CA . PRO A 1 87 ? -2.116 -7.903 9.259 1.00 73.12 87 PRO A CA 1
ATOM 643 C C . PRO A 1 87 ? -1.526 -6.744 8.450 1.00 73.12 87 PRO A C 1
ATOM 645 O O . PRO A 1 87 ? -2.265 -5.926 7.897 1.00 73.12 87 PRO A O 1
ATOM 648 N N . ILE A 1 88 ? -0.192 -6.664 8.391 1.00 80.56 88 ILE A N 1
ATOM 649 C CA . ILE A 1 88 ? 0.522 -5.598 7.674 1.00 80.56 88 ILE A CA 1
ATOM 650 C C . ILE A 1 88 ? 1.463 -6.209 6.650 1.00 80.56 88 ILE A C 1
ATOM 652 O O . ILE A 1 88 ? 2.384 -6.963 6.991 1.00 80.56 88 ILE A O 1
ATOM 656 N N . CYS A 1 89 ? 1.270 -5.784 5.407 1.00 83.75 89 CYS A N 1
ATOM 657 C CA . CYS A 1 89 ? 2.120 -6.122 4.294 1.00 83.75 89 CYS A CA 1
ATOM 658 C C . CYS A 1 89 ? 3.029 -4.980 3.869 1.00 83.75 89 CYS A C 1
ATOM 660 O O . CYS A 1 89 ? 2.610 -3.830 3.851 1.00 83.75 89 CYS A O 1
ATOM 662 N N . ARG A 1 90 ? 4.286 -5.291 3.538 1.00 84.44 90 ARG A N 1
ATOM 663 C CA . ARG A 1 90 ? 5.269 -4.304 3.083 1.00 84.44 90 ARG A CA 1
ATOM 664 C C . ARG A 1 90 ? 5.750 -4.653 1.689 1.00 84.44 90 ARG A C 1
ATOM 666 O O . ARG A 1 90 ? 6.102 -5.807 1.451 1.00 84.44 90 ARG A O 1
ATOM 673 N N . TYR A 1 91 ? 5.802 -3.656 0.817 1.00 82.75 91 TYR A N 1
ATOM 674 C CA . TYR A 1 91 ? 6.345 -3.790 -0.530 1.00 82.75 91 TYR A CA 1
ATOM 675 C C . TYR A 1 91 ? 7.412 -2.721 -0.752 1.00 82.75 91 TYR A C 1
ATOM 677 O O . TYR A 1 91 ? 7.237 -1.578 -0.336 1.00 82.75 91 TYR A O 1
ATOM 685 N N . GLU A 1 92 ? 8.520 -3.115 -1.367 1.00 84.06 92 GLU A N 1
ATOM 686 C CA . GLU A 1 92 ? 9.582 -2.221 -1.832 1.00 84.06 92 GLU A CA 1
ATOM 687 C C . GLU A 1 92 ? 9.277 -1.809 -3.273 1.00 84.06 92 GLU A C 1
ATOM 689 O O . GLU A 1 92 ? 8.875 -2.650 -4.076 1.00 84.06 92 GLU A O 1
ATOM 694 N N . ASP A 1 93 ? 9.484 -0.535 -3.601 1.00 74.75 93 ASP A N 1
ATOM 695 C CA . ASP A 1 93 ? 9.219 0.062 -4.921 1.00 74.75 93 ASP A CA 1
ATOM 696 C C . ASP A 1 93 ? 10.450 0.058 -5.854 1.00 74.75 93 ASP A C 1
ATOM 698 O O . ASP A 1 93 ? 10.438 0.650 -6.933 1.00 74.75 93 ASP A O 1
ATOM 702 N N . GLY A 1 94 ? 11.525 -0.630 -5.455 1.00 63.84 94 GLY A N 1
ATOM 703 C CA . GLY A 1 94 ? 12.787 -0.705 -6.195 1.00 63.84 94 GLY A CA 1
ATOM 704 C C . GLY A 1 94 ? 13.771 0.439 -5.915 1.00 63.84 94 GLY A C 1
ATOM 705 O O . GLY A 1 94 ? 14.900 0.373 -6.409 1.00 63.84 94 GLY A O 1
ATOM 706 N N . GLY A 1 95 ? 13.380 1.446 -5.123 1.00 66.00 95 GLY A N 1
ATOM 707 C CA . GLY A 1 95 ? 14.263 2.468 -4.552 1.00 66.00 95 GLY A CA 1
ATOM 708 C C . GLY A 1 95 ? 14.615 2.200 -3.081 1.00 66.00 95 GLY A C 1
ATOM 709 O O . GLY A 1 95 ? 14.597 1.061 -2.622 1.00 66.00 95 GLY A O 1
ATOM 710 N N . ASP A 1 96 ? 14.919 3.268 -2.331 1.00 62.03 96 ASP A N 1
ATOM 711 C CA . ASP A 1 96 ? 15.025 3.237 -0.856 1.00 62.03 96 ASP A CA 1
ATOM 712 C C . ASP A 1 96 ? 13.637 3.322 -0.170 1.00 62.03 96 ASP A C 1
ATOM 714 O O . ASP A 1 96 ? 13.540 3.390 1.059 1.00 62.03 96 ASP A O 1
ATOM 718 N N . GLY A 1 97 ? 12.560 3.362 -0.965 1.00 66.38 97 GLY A N 1
ATOM 719 C CA . GLY A 1 97 ? 11.179 3.509 -0.528 1.00 66.38 97 GLY A CA 1
ATOM 720 C C . GLY A 1 97 ? 10.501 2.177 -0.210 1.00 66.38 97 GLY A C 1
ATOM 721 O O . GLY A 1 97 ? 10.870 1.104 -0.689 1.00 66.38 97 GLY A O 1
ATOM 722 N N . GLY A 1 98 ? 9.476 2.243 0.636 1.00 77.44 98 GLY A N 1
ATOM 723 C CA . GLY A 1 98 ? 8.638 1.094 0.941 1.00 77.44 98 GLY A CA 1
ATOM 724 C C . GLY A 1 98 ? 7.238 1.525 1.337 1.00 77.44 98 GLY A C 1
ATOM 725 O O . GLY A 1 98 ? 7.056 2.464 2.112 1.00 77.44 98 GLY A O 1
ATOM 726 N N . ILE A 1 99 ? 6.241 0.810 0.831 1.00 84.19 99 ILE A N 1
ATOM 727 C CA . ILE A 1 99 ? 4.842 1.018 1.187 1.00 84.19 99 ILE A CA 1
ATOM 728 C C . ILE A 1 99 ? 4.402 -0.027 2.210 1.00 84.19 99 ILE A C 1
ATOM 730 O O . ILE A 1 99 ? 4.817 -1.187 2.167 1.00 84.19 99 ILE A O 1
ATOM 734 N N . SER A 1 100 ? 3.550 0.381 3.149 1.00 85.62 100 SER A N 1
ATOM 735 C CA . SER A 1 100 ? 2.892 -0.531 4.087 1.00 85.62 100 SER A CA 1
ATOM 736 C C . SER A 1 100 ? 1.396 -0.549 3.802 1.00 85.62 100 SER A C 1
ATOM 738 O O . SER A 1 100 ? 0.749 0.494 3.820 1.00 85.62 100 SER A O 1
ATOM 740 N N . LEU A 1 101 ? 0.849 -1.734 3.553 1.00 86.88 101 LEU A N 1
ATOM 741 C CA . LEU A 1 101 ? -0.568 -1.960 3.315 1.00 86.88 101 LEU A CA 1
ATOM 742 C C . LEU A 1 101 ? -1.167 -2.771 4.459 1.00 86.88 101 LEU A C 1
ATOM 744 O O . LEU A 1 101 ? -0.543 -3.697 4.974 1.00 86.88 101 LEU A O 1
ATOM 748 N N . SER A 1 102 ? -2.403 -2.453 4.812 1.00 87.50 102 SER A N 1
ATOM 749 C CA . SER A 1 102 ? -3.226 -3.231 5.735 1.00 87.50 102 SER A CA 1
ATOM 750 C C . SER A 1 102 ? -4.351 -3.911 4.965 1.00 87.50 102 SER A C 1
ATOM 752 O O . SER A 1 102 ? -4.850 -3.359 3.980 1.00 87.50 102 SER A O 1
ATOM 754 N N . LEU A 1 103 ? -4.752 -5.104 5.400 1.00 85.44 103 LEU A N 1
ATOM 755 C CA . LEU A 1 103 ? -5.880 -5.812 4.796 1.00 85.44 103 LEU A CA 1
ATOM 756 C C . LEU A 1 103 ? -7.162 -4.995 5.012 1.00 85.44 103 LEU A C 1
ATOM 758 O O . LEU A 1 103 ? -7.420 -4.537 6.132 1.00 85.44 103 LEU A O 1
ATOM 762 N N . LYS A 1 104 ? -7.952 -4.793 3.951 1.00 83.44 104 LYS A N 1
ATOM 763 C CA . LYS A 1 104 ? -9.268 -4.157 4.072 1.00 83.44 104 LYS A CA 1
ATOM 764 C C . LYS A 1 104 ? -10.171 -5.051 4.948 1.00 83.44 104 LYS A C 1
ATOM 766 O O . LYS A 1 104 ? -10.161 -6.268 4.755 1.00 83.44 104 LYS A O 1
ATOM 771 N N . PRO A 1 105 ? -10.893 -4.477 5.927 1.00 72.38 105 PRO A N 1
ATOM 772 C CA . PRO A 1 105 ? -11.783 -5.229 6.812 1.00 72.38 105 PRO A CA 1
ATOM 773 C C . PRO A 1 105 ? -13.005 -5.810 6.093 1.00 72.38 105 PRO A C 1
ATOM 775 O O . PRO A 1 105 ? -13.421 -5.243 5.055 1.00 72.38 105 PRO A O 1
#